Protein AF-T0RDI5-F1 (afdb_monomer)

Secondary structure (DSSP, 8-state):
---------------HHHHHHHHHHHHHHHHHHHHHHHHHHHHHHHHHHHHHHHHHH-HHHHHHHHHHHHHHHHHHHHTT--HHHHHHHHHHHHHTTGGGGGS-HHHHT-SSPPPHHHHHHHHTHHHHHHHHHHTSTT-HHHHHHHHHTT--TT--------

pLDDT: mean 83.69, std 14.77, range [38.75, 98.06]

Structure (mmCIF, N/CA/C/O backbone):
data_AF-T0RDI5-F1
#
_entry.id   AF-T0RDI5-F1
#
loop_
_atom_site.group_PDB
_atom_site.id
_atom_site.type_symbol
_atom_site.label_atom_id
_atom_site.label_alt_id
_atom_site.label_comp_id
_atom_site.label_asym_id
_atom_site.label_entity_id
_atom_site.label_seq_id
_atom_site.pdbx_PDB_ins_code
_atom_site.Cartn_x
_atom_site.Cartn_y
_atom_site.Cartn_z
_atom_site.occupancy
_atom_site.B_iso_or_equiv
_atom_site.auth_seq_id
_atom_site.auth_comp_id
_atom_site.auth_asym_id
_atom_site.auth_atom_id
_atom_site.pdbx_PDB_model_num
ATOM 1 N N . MET A 1 1 ? -63.225 13.472 50.069 1.00 42.00 1 MET A N 1
ATOM 2 C CA . MET A 1 1 ? -62.456 13.748 48.837 1.00 42.00 1 MET A CA 1
ATOM 3 C C . MET A 1 1 ? -61.004 13.331 49.036 1.00 42.00 1 MET A C 1
ATOM 5 O O . MET A 1 1 ? -60.360 13.819 49.949 1.00 42.00 1 MET A O 1
ATOM 9 N N . SER A 1 2 ? -60.562 12.386 48.202 1.00 44.81 2 SER A N 1
ATOM 10 C CA . SER A 1 2 ? -59.187 12.052 47.793 1.00 44.81 2 SER A CA 1
ATOM 11 C C . SER A 1 2 ? -58.079 11.890 48.854 1.00 44.81 2 SER A C 1
ATOM 13 O O . SER A 1 2 ? -57.358 12.828 49.186 1.00 44.81 2 SER A O 1
ATOM 15 N N . LYS A 1 3 ? -57.855 10.639 49.290 1.00 48.06 3 LYS A N 1
ATOM 16 C CA . LYS A 1 3 ? -56.545 10.188 49.787 1.00 48.06 3 LYS A CA 1
ATOM 17 C C . LYS A 1 3 ? -55.646 9.955 48.567 1.00 48.06 3 LYS A C 1
ATOM 19 O O . LYS A 1 3 ? -55.876 9.015 47.812 1.00 48.06 3 LYS A O 1
ATOM 24 N N . LYS A 1 4 ? -54.634 10.805 48.368 1.00 48.94 4 LYS A N 1
ATOM 25 C CA . LYS A 1 4 ? -53.562 10.574 47.387 1.00 48.94 4 LYS A CA 1
ATOM 26 C C . LYS A 1 4 ? -52.768 9.329 47.797 1.00 48.94 4 LYS A C 1
ATOM 28 O O . LYS A 1 4 ? -51.978 9.372 48.736 1.00 48.94 4 LYS A O 1
ATOM 33 N N . THR A 1 5 ? -52.977 8.226 47.092 1.00 48.62 5 THR A N 1
ATOM 34 C CA . THR A 1 5 ? -52.125 7.036 47.135 1.00 48.62 5 THR A CA 1
ATOM 35 C C . THR A 1 5 ? -50.769 7.375 46.517 1.00 48.62 5 THR A C 1
ATOM 37 O O . THR A 1 5 ? -50.681 7.634 45.316 1.00 48.62 5 THR A O 1
ATOM 40 N N . LYS A 1 6 ? -49.709 7.400 47.333 1.00 53.53 6 LYS A N 1
ATOM 41 C CA . LYS A 1 6 ? -48.325 7.426 46.844 1.00 53.53 6 LYS A CA 1
ATOM 42 C C . LYS A 1 6 ? -48.059 6.109 46.116 1.00 53.53 6 LYS A C 1
ATOM 44 O O . LYS A 1 6 ? -48.055 5.049 46.734 1.00 53.53 6 LYS A O 1
ATOM 49 N N . LYS A 1 7 ? -47.880 6.190 44.800 1.00 52.81 7 LYS A N 1
ATOM 50 C CA . LYS A 1 7 ? -47.393 5.098 43.959 1.00 52.81 7 LYS A CA 1
ATOM 51 C C . LYS A 1 7 ? -45.933 4.865 44.368 1.00 52.81 7 LYS A C 1
ATOM 53 O O . LYS A 1 7 ? -45.106 5.746 44.163 1.00 52.81 7 LYS A O 1
ATOM 58 N N . HIS A 1 8 ? -45.652 3.759 45.052 1.00 48.88 8 HIS A N 1
ATOM 59 C CA . HIS A 1 8 ? -44.279 3.339 45.320 1.00 48.88 8 HIS A CA 1
ATOM 60 C C . HIS A 1 8 ? -43.672 2.925 43.979 1.00 48.88 8 HIS A C 1
ATOM 62 O O . HIS A 1 8 ? -44.099 1.942 43.378 1.00 48.88 8 HIS A O 1
ATOM 68 N N . GLU A 1 9 ? -42.740 3.728 43.485 1.00 57.12 9 GLU A N 1
ATOM 69 C CA . GLU A 1 9 ? -41.886 3.387 42.356 1.00 57.12 9 GLU A CA 1
ATOM 70 C C . GLU A 1 9 ? -40.924 2.306 42.863 1.00 57.12 9 GLU A C 1
ATOM 72 O O . GLU A 1 9 ? -40.117 2.542 43.765 1.00 57.12 9 GLU A O 1
ATOM 77 N N . SER A 1 10 ? -41.123 1.068 42.413 1.00 50.19 10 SER A N 1
ATOM 78 C CA . SER A 1 10 ? -40.265 -0.060 42.757 1.00 50.19 10 SER A CA 1
ATOM 79 C C . SER A 1 10 ? -38.888 0.189 42.153 1.00 50.19 10 SER A C 1
ATOM 81 O O . SER A 1 10 ? -38.733 0.110 40.937 1.00 50.19 10 SER A O 1
ATOM 83 N N . ALA A 1 11 ? -37.905 0.512 42.991 1.00 60.75 11 ALA A N 1
ATOM 84 C CA . ALA A 1 11 ? -36.512 0.511 42.574 1.00 60.75 11 ALA A CA 1
ATOM 85 C C . ALA A 1 11 ? -36.160 -0.906 42.094 1.00 60.75 11 ALA A C 1
ATOM 87 O O . ALA A 1 11 ? -36.305 -1.864 42.856 1.00 60.75 11 ALA A O 1
ATOM 88 N N . GLU A 1 12 ? -35.747 -1.045 40.835 1.00 66.69 12 GLU A N 1
ATOM 89 C CA . GLU A 1 12 ? -35.155 -2.280 40.320 1.00 66.69 12 GLU A CA 1
ATOM 90 C C . GLU A 1 12 ? -33.893 -2.579 41.135 1.00 66.69 12 GLU A C 1
ATOM 92 O O . GLU A 1 12 ? -32.871 -1.901 41.021 1.00 66.69 12 GLU A O 1
ATOM 97 N N . VAL A 1 13 ? -33.984 -3.561 42.031 1.00 73.81 13 VAL A N 1
ATOM 98 C CA . VAL A 1 13 ? -32.832 -4.048 42.789 1.00 73.81 13 VAL A CA 1
ATOM 99 C C . VAL A 1 13 ? -32.056 -4.977 41.863 1.00 73.81 13 VAL A C 1
ATOM 101 O O . VAL A 1 13 ? -32.447 -6.125 41.670 1.00 73.81 13 VAL A O 1
ATOM 104 N N . ILE A 1 14 ? -30.970 -4.469 41.281 1.00 77.88 14 ILE A N 1
ATOM 105 C CA . ILE A 1 14 ? -30.047 -5.267 40.467 1.00 77.88 14 ILE A CA 1
ATOM 106 C C . ILE A 1 14 ? -29.407 -6.329 41.371 1.00 77.88 14 ILE A C 1
ATOM 108 O O . ILE A 1 14 ? -28.910 -6.023 42.459 1.00 77.88 14 ILE A O 1
ATOM 112 N N . SER A 1 15 ? -29.428 -7.586 40.937 1.00 89.75 15 SER A N 1
ATOM 113 C CA . SER A 1 15 ? -28.864 -8.699 41.696 1.00 89.75 15 SER A CA 1
ATOM 114 C C . SER A 1 15 ? -27.336 -8.617 41.763 1.00 89.75 15 SER A C 1
ATOM 116 O O . SER A 1 15 ? -26.663 -8.160 40.836 1.00 89.75 15 SER A O 1
ATOM 118 N N . LEU A 1 16 ? -26.747 -9.127 42.849 1.00 89.88 16 LEU A N 1
ATOM 119 C CA . LEU A 1 16 ? -25.288 -9.178 42.991 1.00 89.88 16 LEU A CA 1
ATOM 120 C C . LEU A 1 16 ? -24.624 -9.966 41.844 1.00 89.88 16 LEU A C 1
ATOM 122 O O . LEU A 1 16 ? -23.536 -9.599 41.404 1.00 89.88 16 LEU A O 1
ATOM 126 N N . SER A 1 17 ? -25.285 -11.003 41.314 1.00 90.06 17 SER A N 1
ATOM 127 C CA . SER A 1 17 ? -24.789 -11.753 40.153 1.00 90.06 17 SER A CA 1
ATOM 128 C C . SER A 1 17 ? -24.760 -10.915 38.878 1.00 90.06 17 SER A C 1
ATOM 130 O O . SER A 1 17 ? -23.808 -11.024 38.109 1.00 90.06 17 SER A O 1
ATOM 132 N N . GLU A 1 18 ? -25.755 -10.053 38.652 1.00 91.50 18 GLU A N 1
ATOM 133 C CA . GLU A 1 18 ? -25.761 -9.131 37.509 1.00 91.50 18 GLU A CA 1
ATOM 134 C C . GLU A 1 18 ? -24.638 -8.101 37.631 1.00 91.50 18 GLU A C 1
ATOM 136 O O . GLU A 1 18 ? -23.922 -7.866 36.660 1.00 91.50 18 GLU A O 1
ATOM 141 N N . VAL A 1 19 ? -24.408 -7.547 38.827 1.00 92.44 19 VAL A N 1
ATOM 142 C CA . VAL A 1 19 ? -23.299 -6.605 39.061 1.00 92.44 19 VAL A CA 1
ATOM 143 C C . VAL A 1 19 ? -21.947 -7.260 38.766 1.00 92.44 19 VAL A C 1
ATOM 145 O O . VAL A 1 19 ? -21.135 -6.688 38.041 1.00 92.44 19 VAL A O 1
ATOM 148 N N . VAL A 1 20 ? -21.711 -8.474 39.275 1.00 94.69 20 VAL A N 1
ATOM 149 C CA . VAL A 1 20 ? -20.460 -9.215 39.033 1.00 94.69 20 VAL A CA 1
ATOM 150 C C . VAL A 1 20 ? -20.268 -9.508 37.543 1.00 94.69 20 VAL A C 1
ATOM 152 O O . VAL A 1 20 ? -19.169 -9.329 37.017 1.00 94.69 20 VAL A O 1
ATOM 155 N N . THR A 1 21 ? -21.337 -9.897 36.846 1.00 94.38 21 THR A N 1
ATOM 156 C CA . THR A 1 21 ? -21.295 -10.207 35.410 1.00 94.38 21 THR A CA 1
ATOM 157 C C . THR A 1 21 ? -21.017 -8.955 34.574 1.00 94.38 21 THR A C 1
ATOM 159 O O . THR A 1 21 ? -20.180 -8.990 33.675 1.00 94.38 21 THR A O 1
ATOM 162 N N . ASN A 1 22 ? -21.648 -7.825 34.905 1.00 94.19 22 ASN A N 1
ATOM 163 C CA . ASN A 1 22 ? -21.429 -6.548 34.224 1.00 94.19 22 ASN A CA 1
ATOM 164 C C . ASN A 1 22 ? -19.991 -6.045 34.403 1.00 94.19 22 ASN A C 1
ATOM 166 O O . ASN A 1 22 ? -19.374 -5.593 33.440 1.00 94.19 22 ASN A O 1
ATOM 170 N N . VAL A 1 23 ? -19.424 -6.167 35.607 1.00 95.62 23 VAL A N 1
ATOM 171 C CA . VAL A 1 23 ? -18.015 -5.817 35.854 1.00 95.62 23 VAL A CA 1
ATOM 172 C C . VAL A 1 23 ? -17.073 -6.727 35.059 1.00 95.62 23 VAL A C 1
ATOM 174 O O . VAL A 1 23 ? -16.131 -6.233 34.438 1.00 95.62 23 VAL A O 1
ATOM 177 N N . ALA A 1 24 ? -17.335 -8.037 35.015 1.00 95.69 24 ALA A N 1
ATOM 178 C CA . ALA A 1 24 ? -16.543 -8.971 34.215 1.00 95.69 24 ALA A CA 1
ATOM 179 C C . ALA A 1 24 ? -16.605 -8.644 32.711 1.00 95.69 24 ALA A C 1
ATOM 181 O O . ALA A 1 24 ? -15.571 -8.630 32.042 1.00 95.69 24 ALA A O 1
ATOM 182 N N . LEU A 1 25 ? -17.791 -8.311 32.190 1.00 96.00 25 LEU A N 1
ATOM 183 C CA . LEU A 1 25 ? -17.978 -7.915 30.793 1.00 96.00 25 LEU A CA 1
ATOM 184 C C . LEU A 1 25 ? -17.226 -6.620 30.454 1.00 96.00 25 LEU A C 1
ATOM 186 O O . LEU A 1 25 ? -16.593 -6.535 29.399 1.00 96.00 25 LEU A O 1
ATOM 190 N N . LEU A 1 26 ? -17.252 -5.623 31.344 1.00 95.81 26 LEU A N 1
ATOM 191 C CA . LEU A 1 26 ?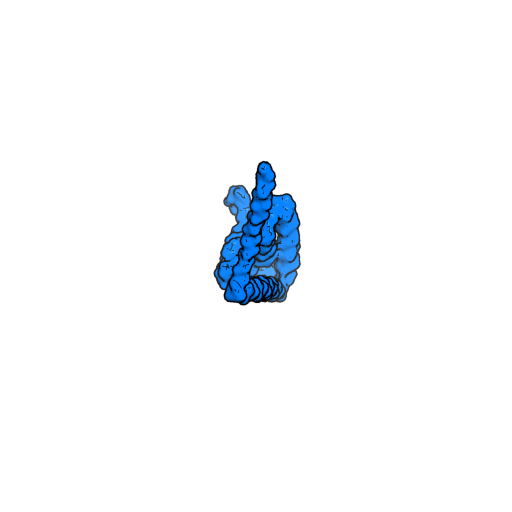 -16.501 -4.376 31.167 1.00 95.81 26 LEU A CA 1
ATOM 192 C C . LEU A 1 26 ? -14.990 -4.624 31.124 1.00 95.81 26 LEU A C 1
ATOM 194 O O . LEU A 1 26 ? -14.310 -4.082 30.252 1.00 95.81 26 LEU A O 1
ATOM 198 N N . ASN A 1 27 ? -14.473 -5.479 32.011 1.00 96.06 27 ASN A N 1
ATOM 199 C CA . ASN A 1 27 ? -13.055 -5.843 32.024 1.00 96.06 27 ASN A CA 1
ATOM 200 C C . ASN A 1 27 ? -12.643 -6.562 30.732 1.00 96.06 27 ASN A C 1
ATOM 202 O O . ASN A 1 27 ? -11.671 -6.156 30.100 1.00 96.06 27 ASN A O 1
ATOM 206 N N . LEU A 1 28 ? -13.427 -7.548 30.282 1.00 96.12 28 LEU A N 1
ATOM 207 C CA . LEU A 1 28 ? -13.184 -8.251 29.016 1.00 96.12 28 LEU A CA 1
ATOM 208 C C . LEU A 1 28 ? -13.247 -7.316 27.805 1.00 96.12 28 LEU A C 1
ATOM 210 O O . LEU A 1 28 ? -12.475 -7.461 26.860 1.00 96.12 28 LEU A O 1
ATOM 214 N N . THR A 1 29 ? -14.169 -6.354 27.806 1.00 95.94 29 THR A N 1
ATOM 215 C CA . THR A 1 29 ? -14.285 -5.373 26.717 1.00 95.94 29 THR A CA 1
ATOM 216 C C . THR A 1 29 ? -13.057 -4.468 26.673 1.00 95.94 29 THR A C 1
ATOM 218 O O . THR A 1 29 ? -12.526 -4.193 25.598 1.00 95.94 29 THR A O 1
ATOM 221 N N . LYS A 1 30 ? -12.578 -4.033 27.842 1.00 96.12 30 LYS A N 1
ATOM 222 C CA . LYS A 1 30 ? -11.363 -3.230 27.961 1.00 96.12 30 LYS A CA 1
ATOM 223 C C . LYS A 1 30 ? -10.139 -3.992 27.447 1.00 96.12 30 LYS A C 1
ATOM 225 O O . LYS A 1 30 ? -9.428 -3.466 26.598 1.00 96.12 30 LYS A O 1
ATOM 230 N N . GLU A 1 31 ? -9.952 -5.230 27.892 1.00 95.44 31 GLU A N 1
ATOM 231 C CA . GLU A 1 31 ? -8.831 -6.080 27.476 1.00 95.44 31 GLU A CA 1
ATOM 232 C C . GLU A 1 31 ? -8.871 -6.379 25.969 1.00 95.44 31 GLU A C 1
ATOM 234 O O . GLU A 1 31 ? -7.865 -6.245 25.280 1.00 95.44 31 GLU A O 1
ATOM 239 N N . ASN A 1 32 ? -10.053 -6.656 25.406 1.00 95.44 32 ASN A N 1
ATOM 240 C CA . ASN A 1 32 ? -10.214 -6.807 23.956 1.00 95.44 32 ASN A CA 1
ATOM 241 C C . ASN A 1 32 ? -9.828 -5.542 23.177 1.00 95.44 32 ASN A C 1
ATOM 243 O O . ASN A 1 32 ? -9.244 -5.637 22.098 1.00 95.44 32 ASN A O 1
ATOM 247 N N . ASN A 1 33 ? -10.160 -4.355 23.688 1.00 93.62 33 ASN A N 1
ATOM 248 C CA . ASN A 1 33 ? -9.787 -3.099 23.039 1.00 93.62 33 ASN A CA 1
ATOM 249 C C . ASN A 1 33 ? -8.274 -2.845 23.117 1.00 93.62 33 ASN A C 1
ATOM 251 O O . ASN A 1 33 ? -7.687 -2.380 22.141 1.00 93.62 33 ASN A O 1
ATOM 255 N N . GLU A 1 34 ? -7.642 -3.178 24.243 1.00 94.75 34 GLU A N 1
ATOM 256 C CA . GLU A 1 34 ? -6.187 -3.099 24.412 1.00 94.75 34 GLU A CA 1
ATOM 257 C C . GLU A 1 34 ? -5.465 -4.060 23.455 1.00 94.75 34 GLU A C 1
ATOM 259 O O . GLU A 1 34 ? -4.573 -3.628 22.724 1.00 94.75 34 GLU A O 1
ATOM 264 N N . LEU A 1 35 ? -5.927 -5.311 23.358 1.00 93.75 35 LEU A N 1
ATOM 265 C CA . LEU A 1 35 ? -5.395 -6.309 22.425 1.00 93.75 35 LEU A CA 1
ATOM 266 C C . LEU A 1 35 ? -5.538 -5.875 20.962 1.00 93.75 35 LEU A C 1
ATOM 268 O O . LEU A 1 35 ? -4.593 -6.000 20.185 1.00 93.75 35 LEU A O 1
ATOM 272 N N . LYS A 1 36 ? -6.692 -5.319 20.575 1.00 88.44 36 LYS A N 1
ATOM 273 C CA . LYS A 1 36 ? -6.893 -4.771 19.222 1.00 88.44 36 LYS A CA 1
ATOM 274 C C . LYS A 1 36 ? -5.928 -3.626 18.921 1.00 88.44 36 LYS A C 1
ATOM 276 O O . LYS A 1 36 ? -5.386 -3.545 17.820 1.00 88.44 36 LYS A O 1
ATOM 281 N N . LEU A 1 37 ? -5.706 -2.737 19.889 1.00 84.62 37 LEU A N 1
ATOM 282 C CA . LEU A 1 37 ? -4.773 -1.625 19.730 1.00 84.62 37 LEU A CA 1
ATOM 283 C C . LEU A 1 37 ? -3.327 -2.121 19.598 1.00 84.62 37 LEU A C 1
ATOM 285 O O . LEU A 1 37 ? -2.570 -1.602 18.778 1.00 84.62 37 LEU A O 1
ATOM 289 N N . GLU A 1 38 ? -2.938 -3.117 20.390 1.00 89.56 38 GLU A N 1
ATOM 290 C CA . GLU A 1 38 ? -1.616 -3.735 20.316 1.00 89.56 38 GLU A CA 1
ATOM 291 C C . GLU A 1 38 ? -1.403 -4.462 18.983 1.00 89.56 38 GLU A C 1
ATOM 293 O O . GLU A 1 38 ? -0.381 -4.253 18.328 1.00 89.56 38 GLU A O 1
ATOM 298 N N . GLN A 1 39 ? -2.406 -5.207 18.511 1.00 86.06 39 GLN A N 1
ATOM 299 C CA . GLN A 1 39 ? -2.396 -5.834 17.190 1.00 86.06 39 GLN A CA 1
ATOM 300 C C . GLN A 1 39 ? -2.181 -4.797 16.078 1.00 86.06 39 GLN A C 1
ATOM 302 O O . GLN A 1 39 ? -1.305 -4.982 15.232 1.00 86.06 39 GLN A O 1
ATOM 307 N N . LYS A 1 40 ? -2.915 -3.673 16.111 1.00 80.12 40 LYS A N 1
ATOM 308 C CA . LYS A 1 40 ? -2.750 -2.581 15.138 1.00 80.12 40 LYS A CA 1
ATOM 309 C C . LYS A 1 40 ? -1.320 -2.033 15.139 1.00 80.12 40 LYS A C 1
ATOM 311 O O . LYS A 1 40 ? -0.720 -1.899 14.075 1.00 80.12 40 LYS A O 1
ATOM 316 N N . LYS A 1 41 ? -0.743 -1.778 16.319 1.00 81.62 41 LYS A N 1
ATOM 317 C CA . LYS A 1 41 ? 0.642 -1.289 16.451 1.00 81.62 41 LYS A CA 1
ATOM 318 C C . LYS A 1 41 ? 1.660 -2.271 15.876 1.00 81.62 41 LYS A C 1
AT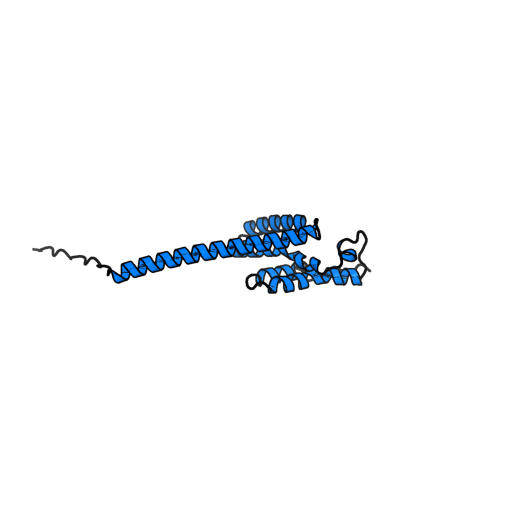OM 320 O O . LYS A 1 41 ? 2.579 -1.849 15.181 1.00 81.62 41 LYS A O 1
ATOM 325 N N . ILE A 1 42 ? 1.497 -3.567 16.137 1.00 86.25 42 ILE A N 1
ATOM 326 C CA . ILE A 1 42 ? 2.389 -4.604 15.601 1.00 86.25 42 ILE A CA 1
ATOM 327 C C . ILE A 1 42 ? 2.312 -4.637 14.072 1.00 86.25 42 ILE A C 1
ATOM 329 O O . ILE A 1 42 ? 3.352 -4.675 13.415 1.00 86.25 42 ILE A O 1
ATOM 333 N N . CYS A 1 43 ? 1.110 -4.565 13.495 1.00 79.44 43 CYS A N 1
ATOM 334 C CA . CYS A 1 43 ? 0.931 -4.495 12.045 1.00 79.44 43 CYS A CA 1
ATOM 335 C C . CYS A 1 43 ? 1.589 -3.244 11.443 1.00 79.44 43 CYS A C 1
ATOM 337 O O . CYS A 1 43 ? 2.310 -3.355 10.454 1.00 79.44 43 CYS A O 1
ATOM 339 N N . GLU A 1 44 ? 1.408 -2.071 12.056 1.00 76.94 44 GLU A N 1
ATOM 340 C CA . GLU A 1 44 ? 2.055 -0.825 11.621 1.00 76.94 44 GLU A CA 1
ATOM 341 C C . GLU A 1 44 ? 3.585 -0.907 11.700 1.00 76.94 44 GLU A C 1
ATOM 343 O O . GLU A 1 44 ? 4.283 -0.471 10.782 1.00 76.94 44 GLU A O 1
ATOM 348 N N . MET A 1 45 ? 4.122 -1.487 12.776 1.00 81.00 45 MET A N 1
ATOM 349 C CA . MET A 1 45 ? 5.559 -1.709 12.928 1.00 81.00 45 MET A CA 1
ATOM 350 C C . MET A 1 45 ? 6.090 -2.656 11.853 1.00 81.00 45 MET A C 1
ATOM 352 O O . MET A 1 45 ? 7.059 -2.316 11.179 1.00 81.00 45 MET A O 1
ATOM 356 N N . ALA A 1 46 ? 5.436 -3.801 11.643 1.00 83.50 46 ALA A N 1
ATOM 357 C CA . ALA A 1 46 ? 5.817 -4.763 10.614 1.00 83.50 46 ALA A CA 1
ATOM 358 C C . ALA A 1 46 ? 5.787 -4.129 9.217 1.00 83.50 46 ALA A C 1
ATOM 360 O O . ALA A 1 46 ? 6.746 -4.261 8.458 1.00 83.50 46 ALA A O 1
ATOM 361 N N . ALA A 1 47 ? 4.732 -3.370 8.908 1.00 77.81 47 ALA A N 1
ATOM 362 C CA . ALA A 1 47 ? 4.606 -2.647 7.653 1.00 77.81 47 ALA A CA 1
ATOM 363 C C . ALA A 1 47 ? 5.771 -1.663 7.443 1.00 77.81 47 ALA A C 1
ATOM 365 O O . ALA A 1 47 ? 6.442 -1.701 6.410 1.00 77.81 47 ALA A O 1
ATOM 366 N N . ARG A 1 48 ? 6.076 -0.831 8.446 1.00 76.19 48 ARG A N 1
ATOM 367 C CA . ARG A 1 48 ? 7.217 0.100 8.405 1.00 76.19 48 ARG A CA 1
ATOM 368 C C . ARG A 1 48 ? 8.547 -0.626 8.229 1.00 76.19 48 ARG A C 1
ATOM 370 O O . ARG A 1 48 ? 9.382 -0.166 7.455 1.00 76.19 48 ARG A O 1
ATOM 377 N N . THR A 1 49 ? 8.747 -1.757 8.902 1.00 82.50 49 THR A N 1
ATOM 378 C CA . THR A 1 49 ? 9.964 -2.566 8.763 1.00 82.50 49 THR A CA 1
ATOM 379 C C . THR A 1 49 ? 10.108 -3.142 7.355 1.00 82.50 49 THR A C 1
ATOM 381 O O . THR A 1 49 ? 11.204 -3.096 6.803 1.00 82.50 49 THR A O 1
ATOM 384 N N . ILE A 1 50 ? 9.025 -3.627 6.741 1.00 81.69 50 ILE A N 1
ATOM 385 C CA . ILE A 1 50 ? 9.045 -4.125 5.355 1.00 81.69 50 ILE A CA 1
ATOM 386 C C . ILE A 1 50 ? 9.374 -2.988 4.381 1.00 81.69 50 ILE A C 1
ATOM 388 O O . ILE A 1 50 ? 10.218 -3.156 3.504 1.00 81.69 50 ILE A O 1
ATOM 392 N N . LEU A 1 51 ? 8.760 -1.815 4.555 1.00 77.94 51 LEU A N 1
ATOM 393 C CA . LEU A 1 51 ? 9.045 -0.639 3.726 1.00 77.94 51 LEU A CA 1
ATOM 394 C C . LEU A 1 51 ? 10.493 -0.168 3.874 1.00 77.94 51 LEU A C 1
ATOM 396 O O . LEU A 1 51 ? 11.131 0.171 2.884 1.00 77.94 51 LEU A O 1
ATOM 400 N N . HIS A 1 52 ? 11.033 -0.197 5.091 1.00 76.06 52 HIS A N 1
ATOM 401 C CA . HIS A 1 52 ? 12.436 0.114 5.341 1.00 76.06 52 HIS A CA 1
ATOM 402 C C . HIS A 1 52 ? 13.377 -0.938 4.730 1.00 76.06 52 HIS A C 1
ATOM 404 O O . HIS A 1 52 ? 14.438 -0.606 4.214 1.00 76.06 52 HIS A O 1
ATOM 410 N N . ALA A 1 53 ? 13.005 -2.220 4.741 1.00 80.06 53 ALA A N 1
ATOM 411 C CA . ALA A 1 53 ? 13.776 -3.250 4.046 1.00 80.06 53 ALA A CA 1
ATOM 412 C C . ALA A 1 53 ? 13.774 -3.028 2.522 1.00 80.06 53 ALA A C 1
ATOM 414 O O . ALA A 1 53 ? 14.802 -3.223 1.872 1.00 80.06 53 ALA A O 1
ATOM 415 N N . LEU A 1 54 ? 12.647 -2.574 1.960 1.00 74.69 54 LEU A N 1
ATOM 416 C CA . LEU A 1 54 ? 12.561 -2.168 0.556 1.00 74.69 54 LEU A CA 1
ATOM 417 C C . LEU A 1 54 ? 13.445 -0.943 0.269 1.00 74.69 54 LEU A C 1
ATOM 419 O O . LEU A 1 54 ? 14.145 -0.942 -0.740 1.00 74.69 54 LEU A O 1
ATOM 423 N N . ASP A 1 55 ? 13.477 0.042 1.171 1.00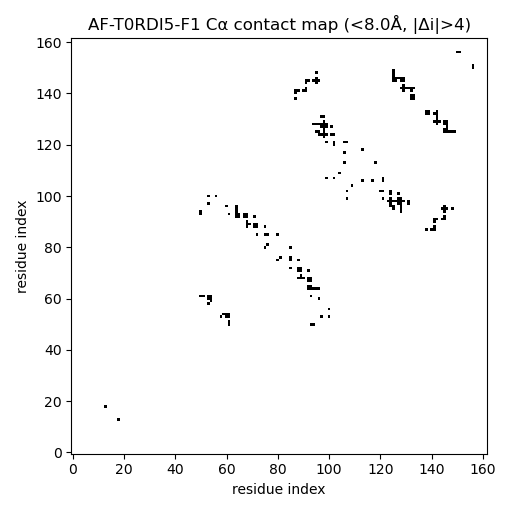 72.56 55 ASP A N 1
ATOM 424 C CA . ASP A 1 55 ? 14.363 1.216 1.096 1.00 72.56 55 ASP A CA 1
ATOM 425 C C . ASP A 1 55 ? 15.846 0.826 0.997 1.00 72.56 55 ASP A C 1
ATOM 427 O O . ASP A 1 55 ? 16.592 1.378 0.192 1.00 72.56 55 ASP A O 1
ATOM 431 N N . CYS A 1 56 ? 16.277 -0.179 1.768 1.00 70.94 56 CYS A N 1
ATOM 432 C CA . CYS A 1 56 ? 17.650 -0.681 1.698 1.00 70.94 56 CYS A CA 1
ATOM 433 C C . CYS A 1 56 ? 18.003 -1.288 0.330 1.00 70.94 56 CYS A C 1
ATOM 435 O O . CYS A 1 56 ? 19.175 -1.293 -0.044 1.00 70.94 56 CYS A O 1
ATOM 437 N N . LYS A 1 57 ? 17.015 -1.813 -0.408 1.00 70.88 57 LYS A N 1
ATOM 438 C CA . LYS A 1 57 ? 17.209 -2.343 -1.765 1.00 70.88 57 LYS A CA 1
ATOM 439 C C . LYS A 1 57 ? 17.134 -1.240 -2.824 1.00 70.88 57 LYS A C 1
ATOM 441 O O . LYS A 1 57 ? 17.893 -1.265 -3.789 1.00 70.88 57 LYS A O 1
ATOM 446 N N . ASP A 1 58 ? 16.219 -0.294 -2.651 1.00 69.06 58 ASP A N 1
ATOM 447 C CA . ASP A 1 58 ? 15.978 0.809 -3.574 1.00 69.06 58 ASP A CA 1
ATOM 448 C C . ASP A 1 58 ? 15.576 2.077 -2.806 1.00 69.06 58 ASP A C 1
ATOM 450 O O . ASP A 1 58 ? 14.399 2.320 -2.514 1.00 69.06 58 ASP A O 1
ATOM 454 N N . HIS A 1 59 ? 16.579 2.913 -2.532 1.00 60.59 59 HIS A N 1
ATOM 455 C CA . HIS A 1 59 ? 16.431 4.115 -1.711 1.00 60.59 59 HIS A CA 1
ATOM 456 C C . HIS A 1 59 ? 15.489 5.165 -2.330 1.00 60.59 59 HIS A C 1
ATOM 458 O O . HIS A 1 59 ? 14.925 6.026 -1.651 1.00 60.59 59 HIS A O 1
ATOM 464 N N . TYR A 1 60 ? 15.295 5.115 -3.652 1.00 60.28 60 TYR A N 1
ATOM 465 C CA . TYR A 1 60 ? 14.385 6.020 -4.348 1.00 60.28 60 TYR A CA 1
ATOM 466 C C . TYR A 1 60 ? 12.917 5.651 -4.089 1.00 60.28 60 TYR A C 1
ATOM 468 O O . TYR A 1 60 ? 12.069 6.534 -3.900 1.00 60.28 60 TYR A O 1
ATOM 476 N N . THR A 1 61 ? 12.619 4.351 -4.048 1.00 66.12 61 THR A N 1
ATOM 477 C CA . THR A 1 61 ? 11.250 3.827 -3.984 1.00 66.12 61 THR A CA 1
ATOM 478 C C . THR A 1 61 ? 10.573 4.096 -2.636 1.00 66.12 61 THR A C 1
ATOM 480 O O . THR A 1 61 ? 9.377 4.395 -2.612 1.00 66.12 61 THR A O 1
ATOM 483 N N . TYR A 1 62 ? 11.302 4.114 -1.517 1.00 72.56 62 TYR A N 1
ATOM 484 C CA . TYR A 1 62 ? 10.712 4.433 -0.208 1.00 72.56 62 TYR A CA 1
ATOM 48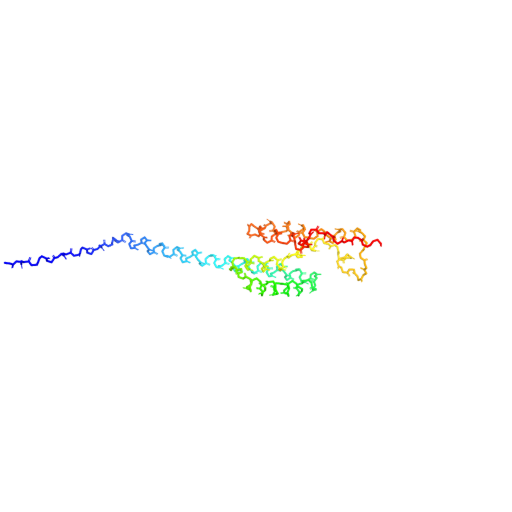5 C C . TYR A 1 62 ? 10.276 5.897 -0.098 1.00 72.56 62 TYR A C 1
ATOM 487 O O . TYR A 1 62 ? 9.113 6.190 0.191 1.00 72.56 62 TYR A O 1
ATOM 495 N N . GLY A 1 63 ? 11.182 6.836 -0.393 1.00 78.75 63 GLY A N 1
ATOM 496 C CA . GLY A 1 63 ? 10.859 8.262 -0.368 1.00 78.75 63 GLY A CA 1
ATOM 497 C C . GLY A 1 63 ? 9.740 8.614 -1.353 1.00 78.75 63 GLY A C 1
ATOM 498 O O . GLY A 1 63 ? 8.898 9.464 -1.060 1.00 78.75 63 GLY A O 1
ATOM 499 N N . HIS A 1 64 ? 9.708 7.950 -2.513 1.00 85.88 64 HIS A N 1
ATOM 500 C CA . 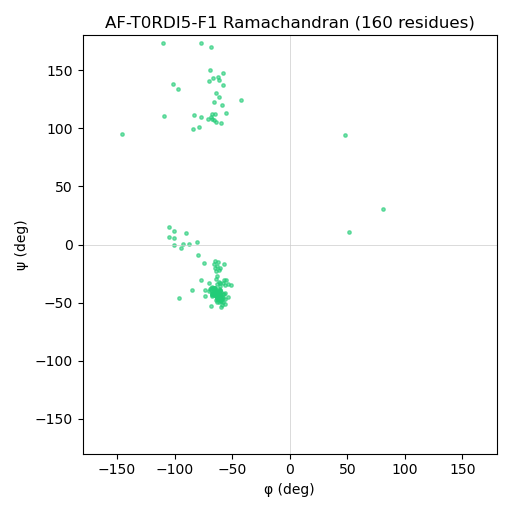HIS A 1 64 ? 8.599 8.041 -3.459 1.00 85.88 64 HIS A CA 1
ATOM 501 C C . HIS A 1 64 ? 7.276 7.578 -2.839 1.00 85.88 64 HIS A C 1
ATOM 503 O O . HIS A 1 64 ? 6.323 8.357 -2.818 1.00 85.88 64 HIS A O 1
ATOM 509 N N . SER A 1 65 ? 7.241 6.372 -2.276 1.00 86.94 65 SER A N 1
ATOM 510 C CA . SER A 1 65 ? 6.029 5.782 -1.698 1.00 86.94 65 SER A CA 1
ATOM 511 C C . SER A 1 65 ? 5.477 6.619 -0.542 1.00 86.94 65 SER A C 1
ATOM 513 O O . SER A 1 65 ? 4.277 6.871 -0.485 1.00 86.94 65 SER A O 1
ATOM 515 N N . MET A 1 66 ? 6.346 7.175 0.311 1.00 86.94 66 MET A N 1
ATOM 516 C CA . MET A 1 66 ? 5.942 8.099 1.379 1.00 86.94 66 MET A CA 1
ATOM 517 C C . MET A 1 66 ? 5.272 9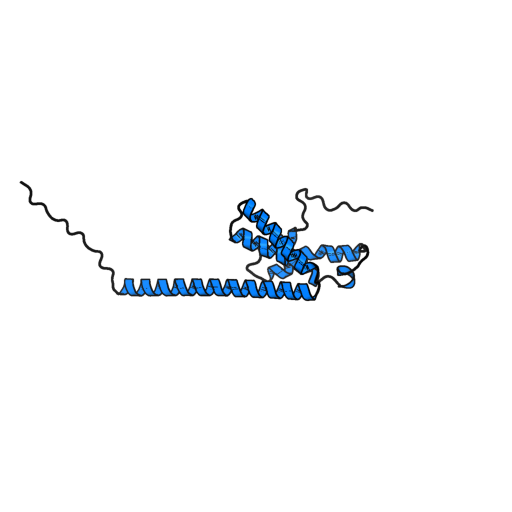.372 0.841 1.00 86.94 66 MET A C 1
ATOM 519 O O . MET A 1 66 ? 4.268 9.827 1.390 1.00 86.94 66 MET A O 1
ATOM 523 N N . ARG A 1 67 ? 5.792 9.955 -0.250 1.00 90.94 67 ARG A N 1
ATOM 524 C CA . ARG A 1 67 ? 5.164 11.126 -0.889 1.00 90.94 67 ARG A CA 1
ATOM 525 C C . ARG A 1 67 ? 3.827 10.765 -1.529 1.00 90.94 67 ARG A C 1
ATOM 527 O O . ARG A 1 67 ? 2.875 11.527 -1.395 1.00 90.94 67 ARG A O 1
ATOM 534 N N . VAL A 1 68 ? 3.744 9.617 -2.203 1.00 92.94 68 VAL A N 1
ATOM 535 C CA . VAL A 1 68 ? 2.491 9.124 -2.795 1.00 92.94 68 VAL A CA 1
ATOM 536 C C . VAL A 1 68 ? 1.440 8.911 -1.709 1.00 92.94 68 VAL A C 1
ATOM 538 O O . VAL A 1 68 ? 0.318 9.385 -1.873 1.00 92.94 68 VAL A O 1
ATOM 541 N N . ALA A 1 69 ? 1.802 8.294 -0.582 1.00 92.69 69 ALA A N 1
ATOM 542 C CA . ALA A 1 69 ? 0.911 8.108 0.562 1.00 92.69 69 ALA A CA 1
ATOM 543 C C . ALA A 1 69 ? 0.424 9.447 1.125 1.00 92.69 69 ALA A C 1
ATOM 545 O O . ALA A 1 69 ? -0.778 9.641 1.287 1.00 92.69 69 ALA A O 1
ATOM 546 N N . TYR A 1 70 ? 1.332 10.407 1.324 1.00 94.38 70 TYR A N 1
ATOM 547 C CA . TYR A 1 70 ? 0.976 11.750 1.782 1.00 94.38 70 TYR A CA 1
ATOM 548 C C . TYR A 1 70 ? -0.058 12.425 0.867 1.00 94.38 70 TYR A C 1
ATOM 550 O O . TYR A 1 70 ? -1.095 12.884 1.343 1.00 94.38 70 TYR A O 1
ATOM 558 N N . PHE A 1 71 ? 0.188 12.461 -0.447 1.00 97.19 71 PHE A N 1
ATOM 559 C CA . PHE A 1 71 ? -0.740 13.097 -1.386 1.00 97.19 71 PHE A CA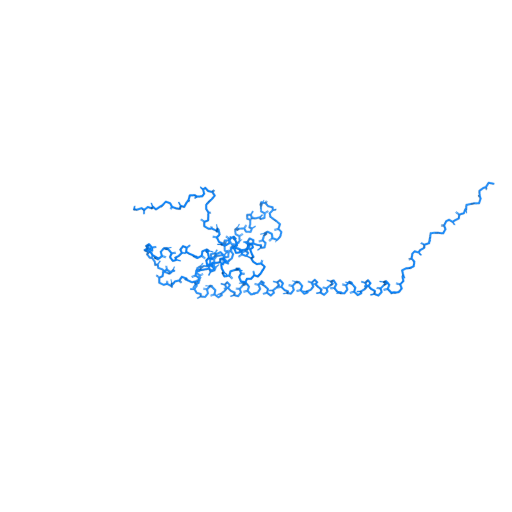 1
ATOM 560 C C . PHE A 1 71 ? -2.060 12.332 -1.521 1.00 97.19 71 PHE A C 1
ATOM 562 O O . PHE A 1 71 ? -3.115 12.960 -1.601 1.00 97.19 71 PHE A O 1
ATOM 569 N N . SER A 1 72 ? -2.012 10.998 -1.504 1.00 96.06 72 SER A N 1
ATOM 570 C CA . SER A 1 72 ? -3.206 10.148 -1.576 1.00 96.06 72 SER A CA 1
ATOM 571 C C . SER A 1 72 ? -4.108 10.377 -0.370 1.00 96.06 72 SER A C 1
ATOM 573 O O . SER A 1 72 ? -5.302 10.596 -0.539 1.00 96.06 72 SER A O 1
ATOM 575 N N . LEU A 1 73 ? -3.537 10.426 0.835 1.00 97.12 73 LEU A N 1
ATOM 576 C CA . LEU A 1 73 ? -4.277 10.712 2.061 1.00 97.12 73 LEU A CA 1
ATOM 577 C C . LEU A 1 73 ? -4.868 12.122 2.077 1.00 97.12 73 LEU A C 1
ATOM 579 O O . LEU A 1 73 ? -6.003 12.302 2.510 1.00 97.12 73 LEU A O 1
ATOM 583 N N . SER A 1 74 ? -4.125 13.128 1.610 1.00 97.62 74 SER A N 1
ATOM 584 C CA . SER A 1 74 ? -4.650 14.493 1.497 1.00 97.62 74 SER A CA 1
ATOM 585 C C . SER A 1 74 ? -5.858 14.556 0.560 1.00 97.62 74 SER A C 1
ATOM 587 O O . SER A 1 74 ? -6.865 15.162 0.913 1.00 97.62 74 SER A O 1
ATOM 589 N N . LEU A 1 75 ? -5.794 13.885 -0.594 1.00 97.31 75 LEU A N 1
ATOM 590 C CA . LEU A 1 75 ? -6.921 13.807 -1.523 1.00 97.31 75 LEU A CA 1
ATOM 591 C C . LEU A 1 75 ? -8.091 13.003 -0.943 1.00 97.31 75 LEU A C 1
ATOM 593 O O . LEU A 1 75 ? -9.231 13.439 -1.041 1.00 97.31 75 LEU A O 1
ATOM 597 N N . GLY A 1 76 ? -7.810 11.854 -0.325 1.00 97.00 76 GLY A N 1
ATOM 598 C CA . GLY A 1 76 ? -8.811 10.986 0.295 1.00 97.00 76 GLY A CA 1
ATOM 599 C C . GLY A 1 76 ? -9.637 11.711 1.356 1.00 97.00 76 GLY A C 1
ATOM 600 O O . GLY A 1 76 ? -10.860 11.601 1.374 1.00 97.00 76 GLY A O 1
ATOM 601 N N . ARG A 1 77 ? -8.980 12.523 2.193 1.00 97.62 77 ARG A N 1
ATOM 602 C CA . ARG A 1 77 ? -9.662 13.357 3.194 1.00 97.62 77 ARG A CA 1
ATOM 603 C C . ARG A 1 77 ? -10.555 14.411 2.551 1.00 97.62 77 ARG A C 1
ATOM 605 O O . ARG A 1 77 ? -11.681 14.596 2.995 1.00 97.62 77 ARG A O 1
ATOM 612 N N . GLU A 1 78 ? -10.073 15.070 1.501 1.00 98.06 78 GLU A N 1
ATOM 613 C CA . GLU A 1 78 ? -10.832 16.114 0.801 1.00 98.06 78 GLU A CA 1
ATOM 614 C C . GLU A 1 78 ? -12.10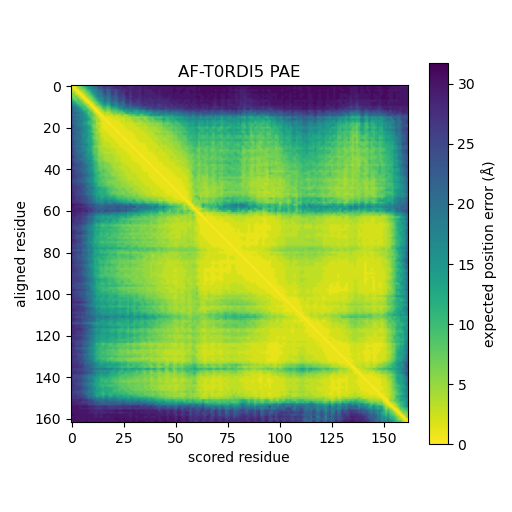8 15.565 0.144 1.00 98.06 78 GLU A C 1
ATOM 616 O O . GLU A 1 78 ? -13.134 16.240 0.114 1.00 98.06 78 GLU A O 1
ATOM 621 N N . ILE A 1 79 ? -12.072 14.323 -0.351 1.00 97.19 79 ILE A N 1
ATOM 622 C CA . ILE A 1 79 ? -13.242 13.667 -0.959 1.00 97.19 79 ILE A CA 1
ATOM 623 C C . ILE A 1 79 ? -14.137 12.939 0.056 1.00 97.19 79 ILE A C 1
ATOM 625 O O . ILE A 1 79 ? -15.150 12.367 -0.342 1.00 97.19 79 ILE A O 1
ATOM 629 N N . GLY A 1 80 ? -13.788 12.974 1.346 1.00 97.50 80 GLY A N 1
ATOM 630 C CA . GLY A 1 80 ? -14.609 12.439 2.431 1.00 97.50 80 GLY A CA 1
ATOM 631 C C . GLY A 1 80 ? -14.514 10.929 2.649 1.00 97.50 80 GLY A C 1
ATOM 632 O O . GLY A 1 80 ? -15.506 10.344 3.079 1.00 97.50 80 GLY A O 1
ATOM 633 N N . LEU A 1 81 ? -13.364 10.305 2.361 1.00 97.62 81 LEU A N 1
ATOM 634 C CA . LEU A 1 81 ? -13.118 8.911 2.753 1.00 97.62 81 LEU A CA 1
ATOM 635 C C . LEU A 1 81 ? -13.135 8.756 4.279 1.00 97.62 81 LEU A C 1
ATOM 637 O O . LEU A 1 81 ? -12.660 9.641 5.000 1.00 97.62 81 LEU A O 1
ATOM 641 N N . ASP A 1 82 ? -13.652 7.628 4.762 1.00 97.00 82 ASP A N 1
ATOM 642 C CA . ASP A 1 82 ? -13.642 7.302 6.188 1.00 97.00 82 ASP A CA 1
ATOM 643 C C . ASP A 1 82 ? -12.265 6.809 6.683 1.00 97.00 82 ASP A C 1
ATOM 645 O O . ASP A 1 82 ? -11.315 6.639 5.917 1.00 97.00 82 ASP A O 1
ATOM 649 N N . GLU A 1 83 ? -12.121 6.608 7.996 1.00 92.44 83 GLU A N 1
ATOM 650 C CA . GLU A 1 83 ? -10.844 6.200 8.601 1.00 92.44 83 GLU A CA 1
ATOM 651 C C . GLU A 1 83 ? -10.368 4.808 8.151 1.00 92.44 83 GLU A C 1
ATOM 653 O O . GLU A 1 83 ? -9.161 4.567 8.102 1.00 92.44 83 GLU A O 1
ATOM 658 N N . GLU A 1 84 ? -11.281 3.889 7.822 1.00 90.19 84 GLU A N 1
ATOM 659 C CA . GLU A 1 84 ? -10.917 2.563 7.310 1.00 90.19 84 GLU A CA 1
ATOM 660 C C . GLU A 1 84 ? -10.428 2.678 5.860 1.00 90.19 84 GLU A C 1
ATOM 662 O O . GLU A 1 84 ? -9.376 2.143 5.510 1.00 90.19 84 GLU A O 1
ATOM 667 N N . GLU A 1 85 ? -11.133 3.450 5.034 1.00 93.75 85 GLU A N 1
ATOM 668 C CA . GLU A 1 85 ? -10.759 3.726 3.648 1.00 93.75 85 GLU A CA 1
ATOM 669 C C . GLU A 1 85 ? -9.425 4.476 3.546 1.00 93.75 85 GLU A C 1
ATOM 671 O O . GLU A 1 85 ? -8.593 4.152 2.695 1.00 93.75 85 GLU A O 1
ATOM 676 N N . LEU A 1 86 ? -9.188 5.458 4.421 1.00 94.31 86 LEU A N 1
ATOM 677 C CA . LEU A 1 86 ? -7.916 6.178 4.500 1.00 94.31 86 LEU A CA 1
ATOM 678 C C . LEU A 1 86 ? -6.772 5.257 4.924 1.00 94.31 86 LEU A C 1
ATOM 680 O O . LEU A 1 86 ? -5.674 5.367 4.376 1.00 94.31 86 LEU A O 1
ATOM 684 N N . TYR A 1 87 ? -7.022 4.342 5.861 1.00 90.19 87 TYR A N 1
ATOM 685 C CA . TYR A 1 87 ? -6.036 3.354 6.286 1.00 90.19 87 TYR A CA 1
ATOM 686 C C . TYR A 1 87 ? -5.663 2.400 5.143 1.00 90.19 87 TYR A C 1
ATOM 688 O O . TYR A 1 87 ? -4.480 2.215 4.848 1.00 90.19 87 TYR A O 1
ATOM 696 N N . ASP A 1 88 ? -6.659 1.863 4.433 1.00 91.25 88 ASP A N 1
ATOM 697 C CA . ASP A 1 88 ? -6.434 1.018 3.257 1.00 91.25 88 ASP A CA 1
ATOM 698 C C . ASP A 1 88 ? -5.685 1.776 2.145 1.00 91.25 88 ASP A C 1
ATOM 700 O O . ASP A 1 88 ? -4.794 1.221 1.494 1.00 91.25 88 ASP A O 1
ATOM 704 N N . LEU A 1 89 ? -6.021 3.054 1.933 1.00 93.75 89 LEU A N 1
ATOM 705 C CA . LEU A 1 89 ? -5.378 3.922 0.946 1.00 93.75 89 LEU A CA 1
ATOM 706 C C . LEU A 1 89 ? -3.913 4.206 1.293 1.00 93.75 89 LEU A C 1
ATOM 708 O O . LEU A 1 89 ? -3.059 4.160 0.405 1.00 93.75 89 LEU A O 1
ATOM 712 N N . GLU A 1 90 ? -3.610 4.485 2.564 1.00 92.19 90 GLU A N 1
ATOM 713 C CA . GLU A 1 90 ? -2.238 4.681 3.041 1.00 92.19 90 GLU A CA 1
ATOM 714 C C . GLU A 1 90 ? -1.397 3.434 2.782 1.00 92.19 90 GLU A C 1
ATOM 716 O O . GLU A 1 90 ? -0.345 3.518 2.145 1.00 92.19 90 GLU A O 1
ATOM 721 N N . LEU A 1 91 ? -1.881 2.268 3.216 1.00 90.44 91 LEU A N 1
ATOM 722 C CA . LEU A 1 91 ? -1.178 1.005 3.018 1.00 90.44 91 LEU A CA 1
ATOM 723 C C . LEU A 1 91 ? -0.986 0.702 1.530 1.00 90.44 91 LEU A C 1
ATOM 725 O O . LEU A 1 91 ? 0.114 0.337 1.115 1.00 90.44 91 LEU A O 1
ATOM 729 N N . ALA A 1 92 ? -2.011 0.905 0.703 1.00 92.69 92 ALA A N 1
ATOM 730 C CA . ALA A 1 92 ? -1.904 0.677 -0.733 1.00 92.69 92 ALA A CA 1
ATOM 731 C C . ALA A 1 92 ? -0.863 1.597 -1.375 1.00 92.69 92 ALA A C 1
ATOM 733 O O . ALA A 1 92 ? -0.041 1.135 -2.162 1.00 92.69 92 ALA A O 1
ATOM 734 N N . ALA A 1 93 ? -0.852 2.878 -1.010 1.00 92.25 93 ALA A N 1
ATOM 735 C CA . ALA A 1 93 ? 0.123 3.838 -1.509 1.00 92.25 93 ALA A CA 1
ATOM 736 C C . ALA A 1 93 ? 1.554 3.505 -1.065 1.00 92.25 93 ALA A C 1
ATOM 738 O O . ALA A 1 93 ? 2.490 3.658 -1.849 1.00 92.25 93 ALA A O 1
ATOM 739 N N . LEU A 1 94 ? 1.739 3.012 0.160 1.00 89.12 94 LEU A N 1
ATOM 740 C CA . LEU A 1 94 ? 3.050 2.603 0.656 1.00 89.12 94 LEU A CA 1
ATOM 741 C C . LEU A 1 94 ? 3.559 1.326 -0.026 1.00 89.12 94 LEU A C 1
ATOM 743 O O . LEU A 1 94 ? 4.737 1.242 -0.363 1.00 89.12 94 LEU A O 1
ATOM 747 N N . PHE A 1 95 ? 2.682 0.347 -0.258 1.00 90.44 95 PHE A N 1
ATOM 748 C CA . PHE A 1 95 ? 3.062 -0.980 -0.751 1.00 90.44 95 PHE A CA 1
ATOM 749 C C . PHE A 1 95 ? 2.845 -1.212 -2.249 1.00 90.44 95 PHE A C 1
ATOM 751 O O . PHE A 1 95 ? 3.177 -2.296 -2.729 1.00 90.44 95 PHE A O 1
ATOM 758 N N . HIS A 1 96 ? 2.328 -0.240 -3.009 1.00 91.50 96 HIS A N 1
ATOM 759 C CA . HIS A 1 96 ? 1.982 -0.431 -4.428 1.00 91.50 96 HIS A CA 1
ATOM 760 C C . HIS A 1 96 ? 3.122 -1.045 -5.259 1.00 91.50 96 HIS A C 1
ATOM 762 O O . HIS A 1 96 ? 2.888 -1.892 -6.126 1.00 91.50 96 HIS A O 1
ATOM 768 N N . ASP A 1 97 ? 4.360 -0.686 -4.925 1.00 90.94 97 ASP A N 1
ATOM 769 C CA . ASP A 1 97 ? 5.578 -1.067 -5.630 1.00 90.94 97 ASP A CA 1
ATOM 770 C C . ASP A 1 97 ? 6.372 -2.219 -4.978 1.00 90.94 97 ASP A C 1
ATOM 772 O O . ASP A 1 97 ? 7.445 -2.566 -5.476 1.00 90.94 97 ASP A O 1
ATOM 776 N N . ILE A 1 98 ? 5.877 -2.866 -3.910 1.00 89.31 98 ILE A N 1
ATOM 777 C CA . ILE A 1 98 ? 6.622 -3.926 -3.191 1.00 89.31 98 ILE A CA 1
ATOM 778 C C . ILE A 1 98 ? 7.045 -5.088 -4.106 1.00 89.31 98 ILE A C 1
ATOM 780 O O . ILE A 1 98 ? 8.120 -5.665 -3.937 1.00 89.31 98 ILE A O 1
ATOM 784 N N . GLY A 1 99 ? 6.264 -5.380 -5.150 1.00 90.62 99 GLY A N 1
ATOM 785 C CA . GLY A 1 99 ? 6.567 -6.392 -6.161 1.00 90.62 99 GLY A CA 1
ATOM 786 C C . GLY A 1 99 ? 7.840 -6.129 -6.974 1.00 90.62 99 GLY A C 1
ATOM 787 O O . GLY A 1 99 ? 8.365 -7.061 -7.594 1.00 90.62 99 GLY A O 1
ATOM 788 N N . LYS A 1 100 ? 8.392 -4.904 -6.944 1.00 89.06 100 LYS A N 1
ATOM 789 C CA . LYS A 1 100 ? 9.700 -4.584 -7.541 1.00 89.06 100 LYS A CA 1
ATOM 790 C C . LYS A 1 100 ? 10.845 -5.346 -6.878 1.00 89.06 100 LYS A C 1
ATOM 792 O O . LYS A 1 100 ? 11.877 -5.541 -7.515 1.00 89.06 100 LYS A O 1
ATOM 797 N N . ILE A 1 101 ? 10.655 -5.883 -5.666 1.00 86.19 101 ILE A N 1
ATOM 798 C CA . ILE A 1 101 ? 11.640 -6.766 -5.027 1.00 86.19 101 ILE A CA 1
ATOM 799 C C . ILE A 1 101 ? 11.995 -7.975 -5.906 1.00 86.19 101 ILE A C 1
ATOM 801 O O . ILE A 1 101 ? 13.133 -8.438 -5.872 1.00 86.19 101 ILE A O 1
ATOM 805 N N . GLY A 1 102 ? 11.056 -8.446 -6.733 1.00 86.88 102 GLY A N 1
ATOM 806 C CA . GLY A 1 102 ? 11.253 -9.552 -7.668 1.00 86.88 102 GLY A CA 1
ATOM 807 C C . GLY A 1 102 ? 11.756 -9.143 -9.056 1.00 86.88 102 GLY A C 1
ATOM 808 O O . GLY A 1 102 ? 11.691 -9.969 -9.969 1.00 86.88 102 GLY A O 1
ATOM 809 N N . VAL A 1 103 ? 12.171 -7.888 -9.259 1.00 89.56 103 VAL A N 1
ATOM 810 C CA . VAL A 1 103 ? 12.792 -7.396 -10.500 1.00 89.56 103 VAL A CA 1
ATOM 811 C C . VAL A 1 103 ? 14.319 -7.408 -10.321 1.00 89.56 103 VAL A C 1
ATOM 813 O O . VAL A 1 103 ? 14.795 -6.966 -9.274 1.00 89.56 103 VAL A O 1
ATOM 816 N N . PRO A 1 104 ? 15.104 -7.917 -11.293 1.00 90.56 104 PRO A N 1
ATOM 817 C CA . PRO A 1 104 ? 16.564 -7.890 -11.206 1.00 90.56 104 PRO A CA 1
ATOM 818 C C . PRO A 1 104 ? 17.112 -6.462 -11.134 1.00 90.56 104 PRO A C 1
ATOM 820 O O . PRO A 1 104 ? 16.644 -5.588 -11.865 1.00 90.56 104 PRO A O 1
ATOM 823 N N . ASP A 1 105 ? 18.154 -6.239 -10.334 1.00 88.88 105 ASP A N 1
ATOM 824 C CA . ASP A 1 105 ? 18.743 -4.905 -10.143 1.00 88.88 105 ASP A CA 1
ATOM 825 C C . ASP A 1 105 ? 19.279 -4.308 -11.455 1.00 88.88 105 ASP A C 1
ATOM 827 O O . ASP A 1 105 ? 19.147 -3.110 -11.691 1.00 88.88 105 ASP A O 1
ATOM 831 N N . SER A 1 106 ? 19.792 -5.147 -12.366 1.00 91.12 106 SER A N 1
ATOM 832 C CA . SER A 1 106 ? 20.230 -4.731 -13.709 1.00 91.12 106 SER A CA 1
ATOM 833 C C . SER A 1 106 ? 19.108 -4.145 -14.570 1.00 91.12 106 SER A C 1
ATOM 835 O O . SER A 1 106 ? 19.391 -3.408 -15.512 1.00 91.12 106 SER A O 1
ATOM 837 N N . VAL A 1 107 ? 17.852 -4.468 -14.250 1.00 91.69 107 VAL A N 1
ATOM 838 C CA . VAL A 1 107 ? 16.644 -3.938 -14.891 1.00 91.69 107 VAL A CA 1
ATOM 839 C C . VAL A 1 107 ? 16.077 -2.774 -14.083 1.00 91.69 107 VAL A C 1
ATOM 841 O O . VAL A 1 107 ? 15.748 -1.740 -14.657 1.00 91.69 107 VAL A O 1
ATOM 844 N N . LEU A 1 108 ? 15.982 -2.924 -12.758 1.00 87.12 108 LEU A N 1
ATOM 845 C CA . LEU A 1 108 ? 15.411 -1.924 -11.851 1.00 87.12 108 LEU A CA 1
ATOM 846 C C . LEU A 1 108 ? 16.210 -0.615 -11.847 1.00 87.12 108 LEU A C 1
ATOM 848 O O . LEU A 1 108 ? 15.623 0.462 -11.881 1.00 87.12 108 LEU A O 1
ATOM 852 N N . LEU A 1 109 ? 17.541 -0.715 -11.847 1.00 87.31 109 LEU A N 1
ATOM 853 C CA . LEU A 1 109 ? 18.469 0.413 -11.729 1.00 87.31 109 LEU A CA 1
ATOM 854 C C . LEU A 1 109 ? 19.056 0.845 -13.081 1.00 87.31 109 LEU A C 1
ATOM 856 O O . LEU A 1 109 ? 20.025 1.606 -13.130 1.00 87.31 109 LEU A O 1
ATOM 860 N N . LYS A 1 110 ? 18.511 0.343 -14.197 1.00 89.56 110 LYS A N 1
ATOM 861 C CA . LYS A 1 110 ? 19.047 0.619 -15.532 1.00 89.56 110 LYS A CA 1
ATOM 862 C C . LYS A 1 110 ? 18.890 2.111 -15.875 1.00 89.56 110 LYS A C 1
ATOM 864 O O . LYS A 1 110 ? 17.764 2.600 -15.927 1.00 89.56 110 LYS A O 1
ATOM 869 N N . PRO A 1 111 ? 19.979 2.844 -16.184 1.00 88.06 111 PRO A N 1
ATOM 870 C CA . PRO A 1 111 ? 19.903 4.279 -16.487 1.00 88.06 111 PRO A CA 1
ATOM 871 C C . PRO A 1 111 ? 19.429 4.575 -17.921 1.00 88.06 111 PRO A C 1
ATOM 873 O O . PRO A 1 111 ? 19.193 5.728 -18.278 1.00 88.06 111 PRO A O 1
ATOM 876 N N . SER A 1 112 ? 19.328 3.549 -18.769 1.00 92.12 112 SER A N 1
ATOM 877 C CA . SER A 1 112 ? 18.898 3.646 -20.164 1.00 92.12 112 SER A CA 1
ATOM 878 C C . SER A 1 112 ? 17.522 3.014 -20.372 1.00 9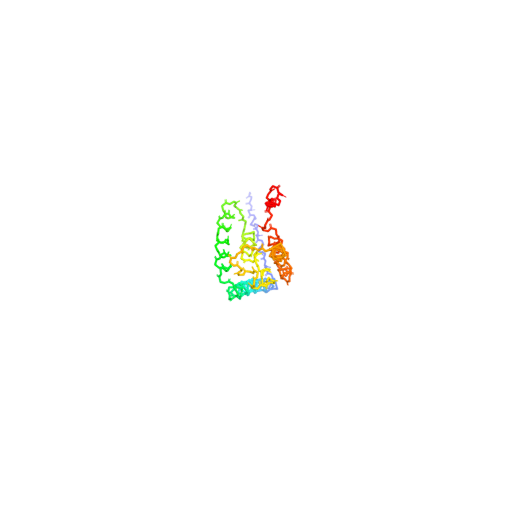2.12 112 SER A C 1
ATOM 880 O O . SER A 1 112 ? 16.944 2.410 -19.469 1.00 92.12 112 SER A O 1
ATOM 882 N N . ARG A 1 113 ? 16.965 3.166 -21.580 1.00 91.56 113 ARG A N 1
ATOM 883 C CA . ARG A 1 113 ? 15.675 2.556 -21.922 1.00 91.56 113 ARG A CA 1
ATOM 884 C C . ARG A 1 113 ? 15.723 1.037 -21.737 1.00 91.56 113 ARG A C 1
ATOM 886 O O . ARG A 1 113 ? 16.681 0.386 -22.158 1.00 91.56 113 ARG A O 1
ATOM 893 N N . LEU A 1 114 ? 14.654 0.504 -21.148 1.00 93.44 114 LEU A N 1
ATOM 894 C CA . LEU A 1 114 ? 14.450 -0.933 -21.025 1.00 93.44 114 LEU A CA 1
ATOM 895 C C . LEU A 1 114 ? 14.227 -1.555 -22.408 1.00 93.44 114 LEU A C 1
ATOM 897 O O . LEU A 1 114 ? 13.572 -0.958 -23.267 1.00 93.44 114 LEU A O 1
ATOM 901 N N . THR A 1 115 ? 14.753 -2.760 -22.610 1.00 95.12 115 THR A N 1
ATOM 902 C CA . THR A 1 115 ? 14.353 -3.630 -23.720 1.00 95.12 115 THR A CA 1
ATOM 903 C C . THR A 1 115 ? 12.915 -4.110 -23.516 1.00 95.12 115 THR A C 1
ATOM 905 O O . THR A 1 115 ? 12.318 -3.911 -22.455 1.00 95.12 115 THR A O 1
ATOM 908 N N . GLU A 1 116 ? 12.328 -4.747 -24.529 1.00 93.56 116 GLU A N 1
ATOM 909 C CA . GLU A 1 116 ? 10.965 -5.274 -24.417 1.00 93.56 116 GLU A CA 1
ATOM 910 C C . GLU A 1 116 ? 10.844 -6.317 -23.291 1.00 93.56 116 GLU A C 1
ATOM 912 O O . GLU A 1 116 ? 9.926 -6.223 -22.477 1.00 93.56 116 GLU A O 1
ATOM 917 N N . ASP A 1 117 ? 11.815 -7.224 -23.165 1.00 92.50 117 ASP A N 1
ATOM 918 C CA . ASP A 1 117 ? 11.838 -8.251 -22.114 1.00 92.50 117 ASP A CA 1
ATOM 919 C C . ASP A 1 117 ? 12.030 -7.654 -20.713 1.00 92.50 117 ASP A C 1
ATOM 921 O O . ASP A 1 117 ? 11.335 -8.018 -19.761 1.00 92.50 117 ASP A O 1
ATOM 925 N N . GLU A 1 118 ? 12.932 -6.681 -20.583 1.00 93.50 118 GLU A N 1
ATOM 926 C CA . GLU A 1 118 ? 13.160 -5.950 -19.333 1.00 93.50 118 GLU A CA 1
ATOM 927 C C . GLU A 1 118 ? 11.909 -5.170 -18.908 1.00 93.50 118 GLU A C 1
ATOM 929 O O . GLU A 1 118 ? 11.528 -5.152 -17.735 1.00 93.50 118 GLU A O 1
ATOM 934 N N . PHE A 1 119 ? 11.223 -4.557 -19.874 1.00 92.12 119 PHE A N 1
ATOM 935 C CA . PHE A 1 119 ? 9.969 -3.865 -19.628 1.00 92.12 119 PHE A CA 1
ATOM 936 C C . PHE A 1 119 ? 8.858 -4.829 -19.201 1.00 92.12 119 PHE A C 1
ATOM 938 O O . PHE A 1 119 ? 8.077 -4.494 -18.312 1.00 92.12 119 PHE A O 1
ATOM 945 N N . LEU A 1 120 ? 8.777 -6.027 -19.789 1.00 90.69 120 LEU A N 1
ATOM 946 C CA . LEU A 1 120 ? 7.827 -7.059 -19.363 1.00 90.69 120 LEU A CA 1
ATOM 947 C C . LEU A 1 120 ? 8.089 -7.504 -17.919 1.00 90.69 120 LEU A C 1
ATOM 949 O O . LEU A 1 120 ? 7.137 -7.617 -17.143 1.00 90.69 120 LEU A O 1
ATOM 953 N N . ALA A 1 121 ? 9.358 -7.674 -17.537 1.00 89.94 121 ALA A N 1
ATOM 954 C CA . ALA A 1 121 ? 9.740 -7.982 -16.161 1.00 89.94 121 ALA A CA 1
ATOM 955 C C . ALA A 1 121 ? 9.324 -6.865 -15.189 1.00 89.94 121 ALA A C 1
ATOM 957 O O . ALA A 1 121 ? 8.718 -7.146 -14.154 1.00 89.94 121 ALA A O 1
ATOM 958 N N . MET A 1 122 ? 9.571 -5.600 -15.550 1.00 90.44 122 MET A N 1
ATOM 959 C CA . MET A 1 122 ? 9.131 -4.445 -14.762 1.00 90.44 122 MET A CA 1
ATOM 960 C C . MET A 1 122 ? 7.603 -4.391 -14.658 1.00 90.44 122 MET A C 1
ATOM 962 O O . MET A 1 122 ? 7.051 -4.178 -13.584 1.00 90.44 122 MET A O 1
ATOM 966 N N . LYS A 1 123 ? 6.889 -4.624 -15.759 1.00 91.12 123 LYS A N 1
ATOM 967 C CA . LYS A 1 123 ? 5.427 -4.534 -15.833 1.00 91.12 123 LYS A CA 1
ATOM 968 C C . LYS A 1 123 ? 4.694 -5.566 -14.969 1.00 91.12 123 LYS A C 1
ATOM 970 O O . LYS A 1 123 ? 3.523 -5.366 -14.656 1.00 91.12 123 LYS A O 1
ATOM 975 N N . ALA A 1 124 ? 5.358 -6.650 -14.584 1.00 92.56 124 ALA A N 1
ATOM 976 C CA . ALA A 1 124 ? 4.781 -7.667 -13.715 1.00 92.56 124 ALA A CA 1
ATOM 977 C C . ALA A 1 124 ? 4.676 -7.230 -12.240 1.00 92.56 124 ALA A C 1
ATOM 979 O O . ALA A 1 124 ? 3.932 -7.862 -11.488 1.00 92.56 124 ALA A O 1
ATOM 980 N N . HIS A 1 125 ? 5.380 -6.168 -11.814 1.00 93.44 125 HIS A N 1
ATOM 981 C CA . HIS A 1 125 ? 5.434 -5.787 -10.397 1.00 93.44 125 HIS A CA 1
ATOM 982 C C . HIS A 1 125 ? 4.068 -5.547 -9.733 1.00 93.44 125 HIS A C 1
ATOM 984 O O . HIS A 1 125 ? 3.953 -5.962 -8.591 1.00 93.44 125 HIS A O 1
ATOM 990 N N . PRO A 1 126 ? 3.008 -5.005 -10.373 1.00 94.50 126 PRO A N 1
ATOM 991 C CA . PRO A 1 126 ? 1.734 -4.791 -9.679 1.00 94.50 126 PRO A CA 1
ATOM 992 C C . PRO A 1 126 ? 1.063 -6.113 -9.302 1.00 94.50 126 PRO A C 1
ATOM 994 O O . PRO A 1 126 ? 0.499 -6.254 -8.223 1.00 94.50 126 PRO A O 1
ATOM 997 N N . SER A 1 127 ? 1.163 -7.119 -10.178 1.00 94.56 127 SER A N 1
ATOM 998 C CA . SER A 1 127 ? 0.647 -8.461 -9.883 1.00 94.56 127 SER A CA 1
ATOM 999 C C . SER A 1 127 ? 1.464 -9.141 -8.787 1.00 94.56 127 SER A C 1
ATOM 1001 O O . SER A 1 127 ? 0.880 -9.748 -7.900 1.00 94.56 127 SER A O 1
ATOM 1003 N N . LYS A 1 128 ? 2.793 -8.968 -8.798 1.00 93.75 128 LYS A N 1
ATOM 1004 C CA . LYS A 1 128 ? 3.665 -9.450 -7.717 1.00 93.75 128 LYS A CA 1
ATOM 1005 C C . LYS A 1 128 ? 3.400 -8.730 -6.390 1.00 93.75 128 LYS A C 1
ATOM 1007 O O . LYS A 1 128 ? 3.446 -9.364 -5.347 1.00 93.75 128 LYS A O 1
ATOM 1012 N N . SER A 1 129 ? 3.110 -7.426 -6.414 1.00 92.81 129 SER A N 1
ATOM 1013 C CA . SER A 1 129 ? 2.719 -6.669 -5.221 1.00 92.81 129 SER A CA 1
ATOM 1014 C C . SER A 1 129 ? 1.456 -7.266 -4.612 1.00 92.81 129 SER A C 1
ATOM 1016 O O . SER A 1 129 ? 1.429 -7.523 -3.416 1.00 92.81 129 SER A O 1
ATOM 1018 N N . ALA A 1 130 ? 0.442 -7.548 -5.435 1.00 94.06 130 ALA A N 1
ATOM 1019 C CA . ALA A 1 130 ? -0.785 -8.191 -4.977 1.00 94.06 130 ALA A CA 1
ATOM 1020 C C . ALA A 1 130 ? -0.518 -9.571 -4.359 1.00 94.06 130 ALA A C 1
ATOM 1022 O O . ALA A 1 130 ? -0.946 -9.811 -3.241 1.00 94.06 130 ALA A O 1
ATOM 1023 N N . GLU A 1 131 ? 0.260 -10.425 -5.030 1.00 93.06 131 GLU A N 1
ATOM 1024 C CA . GLU A 1 131 ? 0.627 -11.761 -4.532 1.00 93.06 131 GLU A CA 1
ATOM 1025 C C . GLU A 1 131 ? 1.339 -11.707 -3.168 1.00 93.06 131 GLU A C 1
ATOM 1027 O O . GLU A 1 131 ? 1.023 -12.478 -2.266 1.00 93.06 131 GLU A O 1
ATOM 1032 N N . ILE A 1 132 ? 2.269 -10.762 -2.985 1.00 90.12 132 ILE A N 1
ATOM 1033 C CA . ILE A 1 132 ? 2.962 -10.557 -1.703 1.00 90.12 132 ILE A CA 1
ATOM 1034 C C . ILE A 1 132 ? 1.976 -10.116 -0.613 1.00 90.12 132 ILE A C 1
ATOM 1036 O O . ILE A 1 132 ? 2.062 -10.574 0.527 1.00 90.12 132 ILE A O 1
ATOM 1040 N N . LEU A 1 133 ? 1.055 -9.211 -0.948 1.00 89.81 133 LEU A N 1
ATOM 1041 C CA . LEU A 1 133 ? 0.116 -8.620 0.005 1.00 89.81 133 LEU A CA 1
ATOM 1042 C C . LEU A 1 133 ? -1.037 -9.567 0.367 1.00 89.81 133 LEU A C 1
ATOM 1044 O O . LEU A 1 133 ? -1.483 -9.539 1.508 1.00 89.81 133 LEU A O 1
ATOM 1048 N N . GLU A 1 134 ? -1.461 -10.448 -0.543 1.00 88.50 134 GLU A N 1
ATOM 1049 C CA . GLU A 1 134 ? -2.453 -11.512 -0.295 1.00 88.50 134 GLU A CA 1
ATOM 1050 C C . GLU A 1 134 ? -1.993 -12.503 0.793 1.00 88.50 134 GLU A C 1
ATOM 1052 O O . GLU A 1 134 ? -2.815 -13.161 1.427 1.00 88.50 134 GLU A O 1
ATOM 1057 N N . GLY A 1 135 ? -0.687 -12.571 1.084 1.00 82.50 135 GLY A N 1
ATOM 1058 C CA . GLY A 1 135 ? -0.155 -13.320 2.227 1.00 82.50 135 GLY A CA 1
ATOM 1059 C C . GLY A 1 135 ? -0.583 -12.772 3.597 1.00 82.50 135 GLY A C 1
ATOM 1060 O O . GLY A 1 135 ? -0.435 -13.463 4.607 1.00 82.50 135 GLY A O 1
ATOM 1061 N N . PHE A 1 136 ? -1.129 -11.554 3.652 1.00 80.50 136 PHE A N 1
ATOM 1062 C CA . PHE A 1 136 ? -1.640 -10.923 4.863 1.00 80.50 136 PHE A CA 1
ATOM 1063 C C . PHE A 1 136 ? -3.167 -10.851 4.793 1.00 80.50 136 PHE A C 1
ATOM 1065 O O . PHE A 1 136 ? -3.723 -10.047 4.055 1.00 80.50 136 PHE A O 1
ATOM 1072 N N . THR A 1 137 ? -3.862 -11.634 5.623 1.00 76.88 137 THR A N 1
ATOM 1073 C CA . THR A 1 137 ? -5.335 -11.777 5.584 1.00 76.88 137 THR A CA 1
ATOM 1074 C C . THR A 1 137 ? -6.126 -10.475 5.746 1.00 76.88 137 THR A C 1
ATOM 1076 O O . THR A 1 137 ? -7.314 -10.446 5.461 1.00 76.88 137 THR A O 1
ATOM 1079 N N . HIS A 1 138 ? -5.507 -9.404 6.243 1.00 79.00 138 HIS A N 1
ATOM 1080 C CA . HIS A 1 138 ? -6.152 -8.097 6.404 1.00 79.00 138 HIS A CA 1
ATOM 1081 C C . HIS A 1 138 ? -5.911 -7.162 5.209 1.00 79.00 138 HIS A C 1
ATOM 1083 O O . HIS A 1 138 ? -6.414 -6.045 5.199 1.00 79.00 138 HIS A O 1
ATOM 1089 N N . PHE A 1 139 ? -5.119 -7.577 4.217 1.00 85.31 139 PHE A N 1
ATOM 1090 C CA . PHE A 1 139 ? -4.661 -6.730 3.117 1.00 85.31 139 PHE A CA 1
ATOM 1091 C C . PHE A 1 139 ? -5.380 -7.019 1.797 1.00 85.31 139 PHE A C 1
ATOM 1093 O O . PHE A 1 139 ? -4.943 -6.525 0.767 1.00 85.31 139 PHE A O 1
ATOM 1100 N N . ASP A 1 140 ? -6.506 -7.733 1.782 1.00 88.38 140 ASP A N 1
ATOM 1101 C CA . ASP A 1 140 ? -7.225 -8.060 0.539 1.00 88.38 140 ASP A CA 1
ATOM 1102 C C . ASP A 1 140 ? -7.540 -6.815 -0.317 1.00 88.38 140 ASP A C 1
ATOM 1104 O O . ASP A 1 140 ? -7.299 -6.783 -1.530 1.00 88.38 140 ASP A O 1
ATOM 1108 N N . LYS A 1 141 ? -8.034 -5.742 0.318 1.00 90.69 141 LYS A N 1
ATOM 1109 C CA . LYS A 1 141 ? -8.291 -4.455 -0.352 1.00 90.69 141 LYS A CA 1
ATOM 1110 C C . LYS A 1 141 ? -6.988 -3.783 -0.798 1.00 90.69 141 LYS A C 1
ATOM 1112 O O . LYS A 1 141 ? -6.891 -3.323 -1.935 1.00 90.69 141 LYS A O 1
ATOM 1117 N N . VAL A 1 142 ? -5.975 -3.784 0.065 1.00 92.19 142 VAL A N 1
ATOM 1118 C CA . VAL A 1 142 ? -4.644 -3.215 -0.200 1.00 92.19 142 VAL A CA 1
ATOM 1119 C C . VAL A 1 142 ? -3.981 -3.904 -1.400 1.00 92.19 142 VAL A C 1
ATOM 1121 O O . VAL A 1 142 ? -3.497 -3.233 -2.310 1.00 92.19 142 VAL A O 1
ATOM 1124 N N . ALA A 1 143 ? -4.029 -5.236 -1.457 1.00 92.44 143 ALA A N 1
ATOM 1125 C CA . ALA A 1 143 ? -3.523 -6.065 -2.543 1.00 92.44 143 ALA A CA 1
ATOM 1126 C C . ALA A 1 143 ? -4.238 -5.752 -3.859 1.00 92.44 143 ALA A C 1
ATOM 1128 O O . ALA A 1 143 ? -3.594 -5.565 -4.895 1.00 92.44 143 ALA A O 1
ATOM 1129 N N . LYS A 1 144 ? -5.568 -5.604 -3.819 1.00 93.56 144 LYS A N 1
ATOM 1130 C CA . LYS A 1 144 ? -6.356 -5.175 -4.977 1.00 93.56 144 LYS A CA 1
ATOM 1131 C C . LYS A 1 144 ? -5.911 -3.798 -5.476 1.00 93.56 144 LYS A C 1
ATOM 1133 O O . LYS A 1 144 ? -5.670 -3.638 -6.670 1.00 93.56 144 LYS A O 1
ATOM 1138 N N . TYR A 1 145 ? -5.768 -2.808 -4.601 1.00 93.56 145 TYR A N 1
ATOM 1139 C CA . TYR A 1 145 ? -5.332 -1.465 -5.001 1.00 93.56 145 TYR A CA 1
ATOM 1140 C C . TYR A 1 145 ? -3.906 -1.473 -5.566 1.00 93.56 145 TYR A C 1
ATOM 1142 O O . TYR A 1 145 ? -3.665 -0.918 -6.641 1.00 93.56 145 TYR A O 1
ATOM 1150 N N . ALA A 1 146 ? -2.988 -2.199 -4.925 1.00 92.00 146 ALA A N 1
ATOM 1151 C CA . ALA A 1 146 ? -1.629 -2.400 -5.415 1.00 92.00 146 ALA A CA 1
ATOM 1152 C C . ALA A 1 146 ? -1.591 -3.116 -6.776 1.00 92.00 146 ALA A C 1
ATOM 1154 O O . ALA A 1 146 ? -0.743 -2.811 -7.606 1.00 92.00 146 ALA A O 1
ATOM 1155 N N . LYS A 1 147 ? -2.529 -4.016 -7.081 1.00 93.69 147 LYS A N 1
ATOM 1156 C CA . LYS A 1 147 ? -2.616 -4.655 -8.404 1.00 93.69 147 LYS A CA 1
ATOM 1157 C C . LYS A 1 147 ? -2.968 -3.676 -9.521 1.00 93.69 147 LYS A C 1
ATOM 1159 O O . LYS A 1 147 ? -2.480 -3.810 -10.644 1.00 93.69 147 LYS A O 1
ATOM 1164 N N . HIS A 1 148 ? -3.839 -2.719 -9.214 1.00 92.44 148 HIS A N 1
ATOM 1165 C CA . HIS A 1 148 ? -4.509 -1.875 -10.201 1.00 92.44 148 HIS A CA 1
ATOM 1166 C C . HIS A 1 148 ? -3.957 -0.441 -10.270 1.00 92.44 148 HIS A C 1
ATOM 1168 O O . HIS A 1 148 ? -4.478 0.372 -11.026 1.00 92.44 148 HIS A O 1
ATOM 1174 N N . HIS A 1 149 ? -2.874 -0.112 -9.559 1.00 90.38 149 HIS A N 1
ATOM 1175 C CA . HIS A 1 149 ? -2.354 1.263 -9.494 1.00 90.38 149 HIS A CA 1
ATOM 1176 C C . HIS A 1 149 ? -1.815 1.829 -10.829 1.00 90.38 149 HIS A C 1
ATOM 1178 O O . HIS A 1 149 ? -1.693 3.042 -10.972 1.00 90.38 149 HIS A O 1
ATOM 1184 N N . HIS A 1 150 ? -1.530 0.982 -11.830 1.00 88.12 150 HIS A N 1
ATOM 1185 C CA . HIS A 1 150 ? -1.206 1.417 -13.206 1.00 88.12 150 HIS A CA 1
ATOM 1186 C C . HIS A 1 150 ? -2.422 1.480 -14.139 1.00 88.12 150 HIS A C 1
ATOM 1188 O O . HIS A 1 150 ? -2.275 1.762 -15.334 1.00 88.12 150 HIS A O 1
ATOM 1194 N N . GLU A 1 151 ? -3.622 1.158 -13.653 1.00 84.00 151 GLU A N 1
ATOM 1195 C CA . GLU A 1 151 ? -4.818 1.219 -14.480 1.00 84.00 151 GLU A CA 1
ATOM 1196 C C . GLU A 1 151 ? -5.193 2.660 -14.799 1.00 84.00 151 GLU A C 1
ATOM 1198 O O . GLU A 1 151 ? -5.099 3.574 -13.984 1.00 84.00 151 GLU A O 1
ATOM 1203 N N . ARG A 1 152 ? -5.637 2.862 -16.037 1.00 77.06 152 ARG A N 1
ATOM 1204 C CA . ARG A 1 152 ? -6.135 4.153 -16.494 1.00 77.06 152 ARG A CA 1
ATOM 1205 C C . ARG A 1 152 ? -7.651 4.106 -16.500 1.00 77.06 152 ARG A C 1
ATOM 1207 O O . ARG A 1 152 ? -8.238 3.133 -16.971 1.00 77.06 152 ARG A O 1
ATOM 1214 N N . TRP A 1 153 ? -8.271 5.191 -16.044 1.00 67.56 153 TRP A N 1
ATOM 1215 C CA . TRP A 1 153 ? -9.726 5.365 -16.049 1.00 67.56 153 TRP A CA 1
ATOM 1216 C C . TRP A 1 153 ? -10.351 5.152 -17.441 1.00 67.56 153 TRP A C 1
ATOM 1218 O O . TRP A 1 153 ? -11.426 4.575 -17.568 1.00 67.56 153 TRP A O 1
ATOM 1228 N N . ASP A 1 154 ? -9.639 5.530 -18.510 1.00 74.12 154 ASP A N 1
ATOM 1229 C CA . ASP A 1 154 ? -10.058 5.339 -19.907 1.00 74.12 154 ASP A CA 1
ATOM 1230 C C . ASP A 1 154 ? -9.809 3.915 -20.456 1.00 74.12 154 ASP A C 1
ATOM 1232 O O . ASP A 1 154 ? -10.049 3.665 -21.639 1.00 74.12 154 ASP A O 1
ATOM 1236 N N . ARG A 1 155 ? -9.298 2.988 -19.626 1.00 55.12 155 ARG A N 1
ATOM 1237 C CA . ARG A 1 155 ? -8.836 1.623 -19.964 1.00 55.12 155 ARG A CA 1
ATOM 1238 C C . ARG A 1 155 ? -7.835 1.533 -21.126 1.00 55.12 155 ARG A C 1
ATOM 1240 O O . ARG A 1 155 ? -7.514 0.432 -21.581 1.00 55.12 155 ARG A O 1
ATOM 1247 N N . LYS A 1 156 ? -7.281 2.646 -21.619 1.00 54.19 156 LYS A N 1
ATOM 1248 C CA . LYS A 1 156 ? -6.305 2.622 -22.717 1.00 54.19 156 LYS A CA 1
ATOM 1249 C C . LYS A 1 156 ? -4.922 2.331 -22.139 1.00 54.19 156 LYS A C 1
ATOM 1251 O O . LYS A 1 156 ? -4.346 3.175 -21.463 1.00 54.19 156 LYS A O 1
ATOM 1256 N N . ARG A 1 157 ? -4.339 1.158 -22.411 1.00 53.22 157 ARG A N 1
ATOM 1257 C CA . ARG A 1 157 ? -2.905 0.908 -22.135 1.00 53.22 157 ARG A CA 1
ATOM 1258 C C . ARG A 1 157 ? -2.049 1.934 -22.895 1.00 53.22 157 ARG A C 1
ATOM 1260 O O . ARG A 1 157 ? -2.440 2.349 -23.983 1.00 53.22 157 ARG A O 1
ATOM 1267 N N . ILE A 1 158 ? -0.898 2.326 -22.330 1.00 49.41 158 ILE A N 1
ATOM 1268 C CA . ILE A 1 158 ? 0.092 3.205 -22.986 1.00 49.41 158 ILE A CA 1
ATOM 1269 C C . ILE A 1 158 ? 0.260 2.771 -24.457 1.00 49.41 158 ILE A C 1
ATOM 1271 O O . ILE A 1 158 ? 0.544 1.589 -24.687 1.00 49.41 158 ILE A O 1
ATOM 1275 N N . PRO A 1 159 ? 0.076 3.669 -25.447 1.00 43.19 159 PRO A N 1
ATOM 1276 C CA . PRO A 1 159 ? 0.323 3.335 -26.841 1.00 43.19 159 PRO A CA 1
ATOM 1277 C C . PRO A 1 159 ? 1.796 2.964 -27.003 1.00 43.19 159 PRO A C 1
ATOM 1279 O O . PRO A 1 159 ? 2.675 3.735 -26.613 1.00 43.19 159 PRO A O 1
ATOM 1282 N N . ARG A 1 160 ? 2.068 1.788 -27.580 1.00 49.56 160 ARG A N 1
ATOM 1283 C CA . ARG A 1 160 ? 3.401 1.449 -28.088 1.00 49.56 160 ARG A CA 1
ATOM 1284 C C . ARG A 1 160 ? 3.801 2.553 -29.072 1.00 49.56 160 ARG A C 1
ATOM 1286 O O . ARG A 1 160 ? 3.169 2.687 -30.114 1.00 49.56 160 ARG A O 1
ATOM 1293 N N . ARG A 1 161 ? 4.819 3.351 -28.746 1.00 40.03 161 ARG A N 1
ATOM 1294 C CA . ARG A 1 161 ? 5.581 4.063 -29.775 1.00 40.03 161 ARG A CA 1
ATOM 1295 C C . ARG A 1 161 ? 6.623 3.072 -30.285 1.00 40.03 161 ARG A C 1
ATOM 1297 O O . ARG A 1 161 ? 7.589 2.803 -29.577 1.00 40.03 161 ARG A O 1
ATOM 1304 N N . SER A 1 162 ? 6.305 2.461 -31.426 1.00 38.75 162 SER A N 1
ATOM 1305 C CA . SER A 1 162 ? 7.260 1.828 -32.342 1.00 38.75 162 SER A CA 1
ATOM 1306 C C . SER A 1 162 ? 8.290 2.838 -32.824 1.00 38.75 162 SER A C 1
ATOM 1308 O O . SER A 1 162 ? 7.857 3.992 -33.061 1.00 38.75 162 SER A O 1
#

Nearest PDB structures (foldseek):
  4me4-assembly1_B  TM=7.470E-01  e=1.379E-05  Persephonella marina EX-H1
  4r8z-assembly1_B  TM=7.686E-01  e=3.465E-04  Pseudomonas aeruginosa PAO1
  5dwk-assembly1_B  TM=3.742E-01  e=5.791E+00  Escherichia coli K-12
  6ixv-assembly3_C  TM=2.322E-01  e=4.024E+00  Homo sapiens
  8hdl-assembly1_A  TM=3.118E-01  e=8.334E+00  African swine fever virus BA71V

Sequence (162 aa):
MSKKTKKHESAEVISLSEVVTNVALLNLTKENNELKLEQKKICEMAARTILHALDCKDHYTYGHSMRVAYFSLSLGREIGLDEEELYDLELAALFHDIGKIGVPDSVLLKPSRLTEDEFLAMKAHPSKSAEILEGFTHFDKVAKYAKHHHERWDRKRIPRRS

Foldseek 3Di:
DDDDDDDPPDDPDDDPVNVVVVVVVVVVVVVVVVVVVVVVVVVVVVLVVLLVVVCVVPVVLSVQLVVQLVVQLVVCVVVPHDPVRNVLSSLLSSQLQVLCVQQDCCLVVPPDDDDPVSVVSNVCSLVSSLVVQVVPVVNNSSSVSSNCVPADPVRDDDDDPD

Mean predicted aligned error: 9.98 Å

Radius of gyration: 27.0 Å; Cα contacts (8 Å, |Δi|>4): 121; chains: 1; bounding box: 83×29×82 Å

Solvent-accessible surface area (backbone atoms only — not comparable to full-atom values): 9248 Å² total; per-residue (Å²): 136,83,84,84,76,81,79,78,79,78,75,84,77,77,49,72,68,56,54,53,49,53,52,51,51,52,52,53,51,51,51,52,51,52,52,52,51,51,50,52,51,51,52,53,51,52,52,50,51,53,48,50,56,46,23,76,77,37,65,65,58,39,63,48,20,53,50,47,19,53,53,50,46,56,51,37,53,75,75,64,53,52,75,66,56,43,49,43,48,36,52,18,36,55,43,28,63,58,17,49,76,81,39,58,64,80,59,74,69,44,94,62,85,69,51,74,68,48,42,52,55,57,68,44,19,24,59,42,14,18,59,62,32,56,76,38,90,87,26,58,67,27,14,52,46,12,42,49,72,84,65,47,95,84,68,63,73,83,77,83,83,127